Protein AF-A0A7W1LBG0-F1 (afdb_monomer_lite)

Foldseek 3Di:
DPPDDPVLADPVLVVQLVVQLVVVVVVVDDSVVSSVVSNVVSCVVVVHGPNPDPDPPPPDDDPDDD

Radius of gyration: 15.96 Å; chains: 1; bounding box: 45×26×39 Å

Sequence (66 aa):
MPRGDKDKYTDKQKRQAEHIEESYEKSGLSEDEAEQRAWATVNKQDGGGKQSGSGRKKANGDKADN

pLDDT: mean 73.3, std 18.48, range [39.53, 94.94]

Structure (mmCIF, N/CA/C/O backbone):
data_AF-A0A7W1LBG0-F1
#
_entry.id   AF-A0A7W1LBG0-F1
#
loop_
_atom_site.group_PDB
_atom_site.id
_atom_site.type_symbol
_atom_site.label_atom_id
_atom_site.label_alt_id
_atom_site.label_comp_id
_atom_site.label_asym_id
_atom_site.label_entity_id
_atom_site.label_seq_id
_atom_site.pdbx_PDB_ins_code
_atom_site.Cartn_x
_atom_site.Cartn_y
_atom_site.Cartn_z
_atom_site.occupancy
_atom_site.B_iso_or_equiv
_atom_site.auth_seq_id
_atom_site.auth_comp_id
_atom_site.auth_asym_id
_atom_site.auth_atom_id
_atom_site.pdbx_PDB_model_num
ATOM 1 N N . MET A 1 1 ? -4.249 5.778 -7.667 1.00 54.47 1 MET A N 1
ATOM 2 C CA . MET A 1 1 ? -3.694 4.440 -7.993 1.00 54.47 1 MET A CA 1
ATOM 3 C C . MET A 1 1 ? -2.829 4.496 -9.255 1.00 54.47 1 MET A C 1
ATOM 5 O O . MET A 1 1 ? -3.104 5.349 -10.102 1.00 54.47 1 MET A O 1
ATOM 9 N N . PRO A 1 2 ? -1.786 3.647 -9.393 1.00 51.81 2 PRO A N 1
ATOM 10 C CA . PRO A 1 2 ? -1.056 3.506 -10.654 1.00 51.81 2 PRO A CA 1
ATOM 11 C C . PRO A 1 2 ? -2.035 3.075 -11.749 1.00 51.81 2 PRO A C 1
ATOM 13 O O . PRO A 1 2 ? -2.860 2.194 -11.535 1.00 51.81 2 PRO A O 1
ATOM 16 N N . ARG A 1 3 ? -1.970 3.719 -12.915 1.00 56.69 3 ARG A N 1
ATOM 17 C CA . AR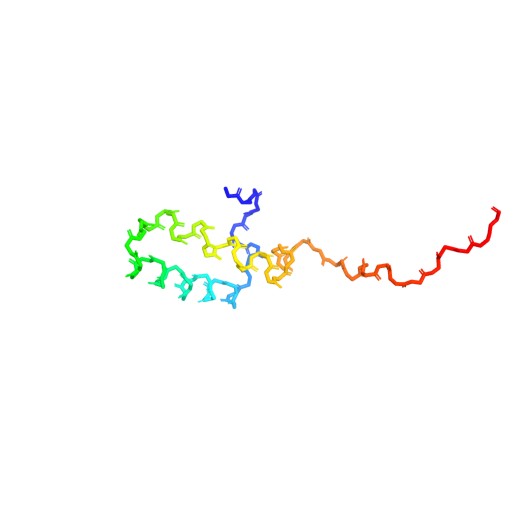G A 1 3 ? -2.912 3.524 -14.032 1.00 56.69 3 ARG A CA 1
ATOM 18 C C . ARG A 1 3 ? -2.659 2.223 -14.818 1.00 56.69 3 ARG A C 1
ATOM 20 O O . ARG A 1 3 ? -2.764 2.218 -16.038 1.00 56.69 3 ARG A O 1
ATOM 27 N N . GLY A 1 4 ? -2.220 1.162 -14.146 1.00 59.00 4 GLY A N 1
ATOM 28 C CA . GLY A 1 4 ? -1.962 -0.142 -14.753 1.00 59.00 4 GLY A CA 1
ATOM 29 C C . GLY A 1 4 ? -3.073 -1.119 -14.399 1.00 59.00 4 GLY A C 1
ATOM 30 O O . GLY A 1 4 ? -3.516 -1.140 -13.253 1.00 59.00 4 GLY A O 1
ATOM 31 N N . ASP A 1 5 ? -3.507 -1.924 -15.368 1.00 62.25 5 ASP A N 1
ATOM 32 C CA . ASP A 1 5 ? -4.471 -3.003 -15.134 1.00 62.25 5 ASP A CA 1
ATOM 33 C C . ASP A 1 5 ? -3.978 -3.894 -13.991 1.00 62.25 5 ASP A C 1
ATOM 35 O O . ASP A 1 5 ? -2.844 -4.376 -14.041 1.00 62.25 5 ASP A O 1
ATOM 39 N N . LYS A 1 6 ? -4.803 -4.124 -12.958 1.00 61.66 6 LYS A N 1
ATOM 40 C CA . LYS A 1 6 ? -4.423 -4.976 -11.814 1.00 61.66 6 LYS A CA 1
ATOM 41 C C . LYS A 1 6 ? -4.100 -6.421 -12.248 1.00 61.66 6 LYS A C 1
ATOM 43 O O . LYS A 1 6 ? -3.397 -7.140 -11.539 1.00 61.66 6 LYS A O 1
ATOM 48 N N . ASP A 1 7 ? -4.528 -6.810 -13.448 1.00 63.41 7 ASP A N 1
ATOM 49 C CA . ASP A 1 7 ? -4.181 -8.067 -14.121 1.00 63.41 7 ASP A CA 1
ATOM 50 C C . ASP A 1 7 ? -2.685 -8.196 -14.440 1.00 63.41 7 ASP A C 1
ATOM 52 O O . ASP A 1 7 ? -2.191 -9.300 -14.654 1.00 63.41 7 ASP A O 1
ATOM 56 N N . LYS A 1 8 ? -1.951 -7.073 -14.445 1.00 64.81 8 LYS A N 1
ATOM 57 C CA . LYS A 1 8 ? -0.499 -7.011 -14.662 1.00 64.81 8 LYS A CA 1
ATOM 58 C C . LYS A 1 8 ? 0.331 -7.359 -13.418 1.00 64.81 8 LYS A C 1
ATOM 60 O O . LYS A 1 8 ? 1.566 -7.315 -13.454 1.00 64.81 8 LYS A O 1
ATOM 65 N N . TYR A 1 9 ? -0.326 -7.647 -12.298 1.00 72.44 9 TYR A N 1
ATOM 66 C CA . TYR A 1 9 ? 0.341 -8.026 -11.062 1.00 72.44 9 TYR A CA 1
ATOM 67 C C . TYR A 1 9 ? 0.397 -9.538 -10.903 1.00 72.44 9 TYR A C 1
ATOM 69 O O . TYR A 1 9 ? -0.602 -10.246 -11.015 1.00 72.44 9 TYR A O 1
ATOM 77 N N . THR A 1 10 ? 1.591 -10.019 -10.567 1.00 81.31 10 THR A N 1
ATOM 78 C CA . THR A 1 10 ? 1.816 -11.429 -10.238 1.00 81.31 10 THR A CA 1
ATOM 79 C C . THR A 1 10 ? 1.054 -11.817 -8.969 1.00 81.31 10 THR A C 1
ATOM 81 O O . THR A 1 10 ? 0.882 -10.995 -8.068 1.00 81.31 10 THR A O 1
ATOM 84 N N . ASP A 1 11 ? 0.676 -13.088 -8.832 1.00 83.94 11 ASP A N 1
ATOM 85 C CA . ASP A 1 11 ? -0.013 -13.583 -7.626 1.00 83.94 11 ASP A CA 1
ATOM 86 C C . ASP A 1 11 ? 0.792 -13.336 -6.342 1.00 83.94 11 ASP A C 1
ATOM 88 O O . ASP A 1 11 ? 0.232 -13.108 -5.272 1.00 83.94 11 ASP A O 1
ATOM 92 N N . LYS A 1 12 ? 2.128 -13.304 -6.450 1.00 84.19 12 LYS A N 1
ATOM 93 C CA . LYS A 1 12 ? 3.012 -12.932 -5.340 1.00 84.19 12 LYS A CA 1
ATOM 94 C C . LYS A 1 12 ? 2.799 -11.483 -4.892 1.00 84.19 12 LYS A C 1
ATOM 96 O O . LYS A 1 12 ? 2.814 -11.219 -3.696 1.00 84.19 12 LYS A O 1
ATOM 101 N N . GLN A 1 13 ? 2.620 -10.558 -5.834 1.00 85.56 13 GLN A N 1
ATOM 102 C CA . GLN A 1 13 ? 2.368 -9.146 -5.536 1.00 85.56 13 GLN A CA 1
ATOM 103 C C . GLN A 1 13 ? 0.992 -8.948 -4.903 1.00 85.56 13 GLN A C 1
ATOM 105 O O . GLN A 1 13 ? 0.892 -8.189 -3.947 1.00 85.56 13 GLN A O 1
ATOM 110 N N . LYS A 1 14 ? -0.028 -9.676 -5.380 1.00 86.31 14 LYS A N 1
ATOM 111 C CA . LYS A 1 14 ? -1.382 -9.660 -4.801 1.00 86.31 14 LYS A CA 1
ATOM 112 C C . LYS A 1 14 ? -1.367 -10.100 -3.335 1.00 86.31 14 LYS A C 1
ATOM 114 O O . LYS A 1 14 ? -1.732 -9.317 -2.470 1.00 86.31 14 LYS A O 1
ATOM 119 N N . ARG A 1 15 ? -0.781 -11.266 -3.036 1.00 90.81 15 ARG A N 1
ATOM 120 C CA . ARG A 1 15 ? -0.639 -11.763 -1.650 1.00 90.81 15 ARG A CA 1
ATOM 121 C C . ARG A 1 15 ? 0.152 -10.818 -0.747 1.00 90.81 15 ARG A C 1
ATOM 123 O O . ARG A 1 15 ? -0.112 -10.715 0.445 1.00 90.81 15 ARG A O 1
ATOM 130 N N . GLN A 1 16 ? 1.171 -10.161 -1.299 1.00 89.44 16 GLN A N 1
ATOM 131 C CA . GLN A 1 16 ? 1.970 -9.211 -0.536 1.00 89.44 16 GLN A CA 1
ATOM 132 C C . GLN A 1 16 ? 1.191 -7.924 -0.243 1.00 89.44 16 GLN A C 1
ATOM 134 O O . GLN A 1 16 ? 1.328 -7.386 0.851 1.00 89.44 16 GLN A O 1
ATOM 139 N N . ALA A 1 17 ? 0.381 -7.447 -1.193 1.00 90.06 17 ALA A N 1
ATOM 140 C CA . ALA A 1 17 ? -0.499 -6.304 -0.987 1.00 90.06 17 ALA A CA 1
ATOM 141 C C . ALA A 1 17 ? -1.548 -6.621 0.088 1.00 90.06 17 ALA A C 1
ATOM 143 O O . ALA A 1 17 ? -1.609 -5.889 1.065 1.00 90.06 17 ALA A O 1
ATOM 144 N N . GLU A 1 18 ? -2.243 -7.757 -0.015 1.00 90.88 18 GLU A N 1
ATOM 145 C CA . GLU A 1 18 ? -3.241 -8.210 0.973 1.00 90.88 18 GLU A CA 1
ATOM 146 C C . GLU A 1 18 ? -2.664 -8.253 2.401 1.00 90.88 18 GLU A C 1
ATOM 148 O O . GLU A 1 18 ? -3.253 -7.745 3.350 1.00 90.88 18 GLU A O 1
ATOM 153 N N . HIS A 1 19 ? -1.451 -8.789 2.572 1.00 93.88 19 HIS A N 1
ATOM 154 C CA . HIS A 1 19 ? -0.832 -8.872 3.898 1.00 93.88 19 HIS A CA 1
ATOM 155 C C . HIS A 1 19 ? -0.431 -7.492 4.464 1.00 93.88 19 HIS A C 1
ATOM 157 O O . HIS A 1 19 ? -0.404 -7.287 5.682 1.00 93.88 19 HIS A O 1
ATOM 163 N N . ILE A 1 20 ? -0.068 -6.542 3.600 1.00 92.19 20 ILE A N 1
ATOM 164 C CA . ILE A 1 20 ? 0.278 -5.174 4.011 1.00 92.19 20 ILE A CA 1
ATOM 165 C C . ILE A 1 20 ? -0.994 -4.372 4.313 1.00 92.19 20 ILE A C 1
ATOM 167 O O . ILE A 1 20 ? -1.015 -3.607 5.274 1.00 92.19 20 ILE A O 1
ATOM 171 N N . GLU A 1 21 ? -2.040 -4.564 3.515 1.00 94.00 21 GLU A N 1
ATOM 172 C CA . GLU A 1 21 ? -3.370 -3.988 3.703 1.00 94.00 21 GLU A CA 1
ATOM 173 C C . GLU A 1 21 ? -3.942 -4.380 5.063 1.00 94.00 21 GLU A C 1
ATOM 175 O O . GLU A 1 21 ? -4.225 -3.494 5.866 1.00 94.00 21 GLU A O 1
ATOM 180 N N . GLU A 1 22 ? -3.947 -5.674 5.399 1.00 92.88 22 GLU A N 1
ATOM 181 C CA . GLU A 1 22 ? -4.419 -6.163 6.701 1.00 92.88 22 GLU A CA 1
ATOM 182 C C . GLU A 1 22 ? -3.672 -5.488 7.871 1.00 92.88 22 GLU A C 1
ATOM 184 O O . GLU A 1 22 ? -4.242 -5.181 8.920 1.00 92.88 22 GLU A O 1
ATOM 189 N N . SER A 1 23 ? -2.374 -5.205 7.706 1.00 94.50 23 SER A N 1
ATOM 190 C CA . SER A 1 23 ? -1.593 -4.487 8.718 1.00 94.50 23 SER A CA 1
ATOM 191 C C . SER A 1 23 ? -2.022 -3.023 8.871 1.00 94.50 23 SER A C 1
ATOM 193 O O . SER A 1 23 ? -1.947 -2.475 9.976 1.00 94.50 23 SER A O 1
ATOM 195 N N . TYR A 1 24 ? -2.436 -2.371 7.786 1.00 94.00 24 TYR A N 1
ATOM 196 C CA . TYR A 1 24 ? -2.917 -0.992 7.800 1.00 94.00 24 TYR A CA 1
ATOM 197 C C . TYR A 1 24 ? -4.353 -0.888 8.321 1.00 94.00 24 TYR A C 1
ATOM 199 O O . TYR A 1 24 ? -4.630 0.008 9.117 1.00 94.00 24 TYR A O 1
ATOM 207 N N . GLU A 1 25 ? -5.224 -1.834 7.981 1.00 91.81 25 GLU A N 1
ATOM 208 C CA . GLU A 1 25 ? -6.566 -1.946 8.563 1.00 91.81 25 GLU A CA 1
ATOM 209 C C . GLU A 1 25 ? -6.503 -2.153 10.077 1.00 91.81 25 GLU A C 1
ATOM 211 O O . GLU A 1 25 ? -7.158 -1.445 10.840 1.00 91.81 25 GLU A O 1
ATOM 216 N N . LYS A 1 26 ? -5.613 -3.041 10.543 1.00 93.75 26 LYS A N 1
ATOM 217 C CA . LYS A 1 26 ? -5.333 -3.217 11.980 1.00 93.75 26 LYS A CA 1
ATOM 218 C C . LYS A 1 26 ? -4.794 -1.950 12.643 1.00 93.75 26 LYS A C 1
ATOM 220 O O . LYS A 1 26 ? -4.951 -1.780 13.849 1.00 93.75 26 LYS A O 1
ATOM 225 N N . SER A 1 27 ? -4.173 -1.060 11.871 1.00 92.56 27 SER A N 1
ATOM 226 C CA . SER A 1 27 ? -3.715 0.254 12.339 1.00 92.56 2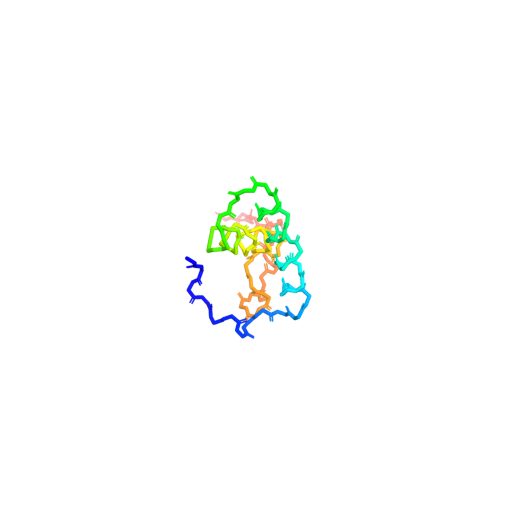7 SER A CA 1
ATOM 227 C C . SER A 1 27 ? -4.829 1.314 12.340 1.00 92.56 27 SER A C 1
ATOM 229 O O . SER A 1 27 ? -4.567 2.462 12.695 1.00 92.56 27 SER A O 1
ATOM 231 N N . GLY A 1 28 ? -6.058 0.947 11.960 1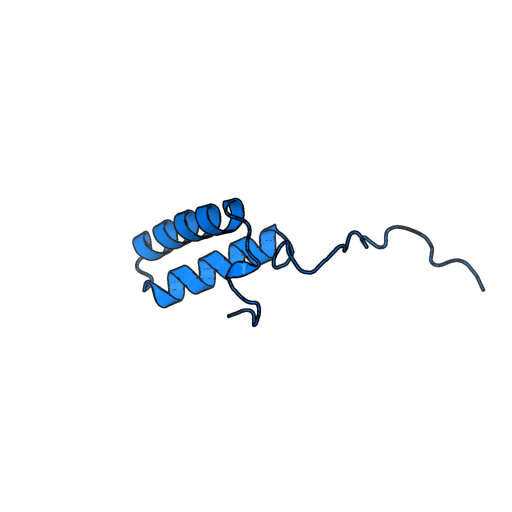.00 94.81 28 GLY A N 1
ATOM 232 C CA . GLY A 1 28 ? -7.231 1.820 11.949 1.00 94.81 28 GLY A CA 1
ATOM 233 C C . GLY A 1 28 ? -7.420 2.625 10.662 1.00 94.81 28 GLY A C 1
ATOM 234 O O . GLY A 1 28 ? -8.176 3.594 10.669 1.00 94.81 28 GLY A O 1
ATOM 235 N N . LEU A 1 29 ? -6.730 2.271 9.573 1.00 94.75 29 LEU A N 1
ATOM 236 C CA . LEU A 1 29 ? -6.988 2.862 8.257 1.00 94.75 29 LEU A CA 1
ATOM 237 C C . LEU A 1 29 ? -8.230 2.226 7.628 1.00 94.75 29 LEU A C 1
ATOM 239 O O . LEU A 1 29 ? -8.524 1.058 7.875 1.00 94.75 29 LEU A O 1
ATOM 243 N N . SER A 1 30 ? -8.947 2.989 6.803 1.00 94.94 30 SER A N 1
ATOM 244 C CA . SER A 1 30 ? -10.016 2.435 5.973 1.00 94.94 30 SER A CA 1
ATOM 245 C C . SER A 1 30 ? -9.438 1.507 4.906 1.00 94.94 30 SER A C 1
ATOM 247 O O . SER A 1 30 ? -8.330 1.743 4.424 1.00 94.94 30 SER A O 1
ATOM 249 N N . GLU A 1 31 ? -10.213 0.501 4.506 1.00 88.75 31 GLU A N 1
ATOM 250 C CA . GLU A 1 31 ? -9.876 -0.475 3.457 1.00 88.75 31 GLU A CA 1
ATOM 251 C C . GLU A 1 31 ? -9.323 0.217 2.196 1.00 88.75 31 GLU A C 1
ATOM 253 O O . GLU A 1 31 ? -8.193 -0.035 1.792 1.00 88.75 31 GLU A O 1
ATOM 258 N N . ASP A 1 32 ? -10.018 1.234 1.669 1.00 88.81 32 ASP A N 1
ATOM 259 C CA . ASP A 1 32 ? -9.563 2.005 0.498 1.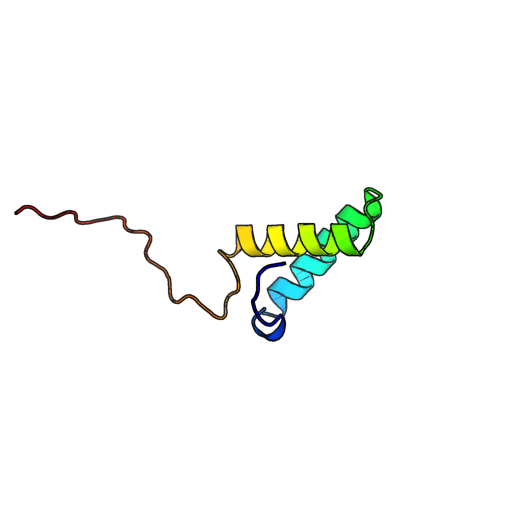00 88.81 32 ASP A CA 1
ATOM 260 C C . ASP A 1 32 ? -8.180 2.666 0.664 1.00 88.81 32 ASP A C 1
ATOM 262 O O . ASP A 1 32 ? -7.433 2.852 -0.306 1.00 88.81 32 ASP A O 1
ATOM 266 N N . GLU A 1 33 ? -7.833 3.102 1.877 1.00 91.38 33 GLU A N 1
ATOM 267 C CA . GLU A 1 33 ? -6.549 3.749 2.148 1.00 91.38 33 GLU A CA 1
ATOM 268 C C . GLU A 1 33 ? -5.454 2.713 2.426 1.00 91.38 33 GLU A C 1
ATOM 270 O O . GLU A 1 33 ? -4.312 2.873 1.975 1.00 91.38 33 GLU A O 1
ATOM 275 N N . ALA A 1 34 ? -5.808 1.633 3.121 1.00 93.81 34 ALA A N 1
ATOM 276 C CA . ALA A 1 34 ? -4.959 0.479 3.361 1.00 93.81 34 ALA A CA 1
ATOM 277 C C . ALA A 1 34 ? -4.556 -0.188 2.038 1.00 93.81 34 ALA A C 1
ATOM 279 O O . ALA A 1 34 ? -3.356 -0.341 1.790 1.00 93.81 34 ALA A O 1
ATOM 280 N N . GLU A 1 35 ? -5.515 -0.453 1.145 1.00 89.88 35 GLU A N 1
ATOM 281 C CA . GLU A 1 35 ? -5.294 -1.000 -0.194 1.00 89.88 35 GLU A CA 1
ATOM 282 C C . GLU A 1 35 ? -4.316 -0.105 -0.973 1.00 89.88 35 GLU A C 1
ATOM 284 O O . GLU A 1 35 ? -3.292 -0.557 -1.498 1.00 89.88 35 GLU A O 1
ATOM 289 N N . GLN A 1 36 ? -4.573 1.207 -1.019 1.00 88.69 36 GLN A N 1
ATOM 290 C CA . GLN A 1 36 ? -3.714 2.142 -1.750 1.00 88.69 36 GLN A CA 1
ATOM 291 C C . GLN A 1 36 ? -2.275 2.161 -1.226 1.00 88.69 36 GLN A C 1
ATOM 293 O O . GLN A 1 36 ? -1.325 2.146 -2.021 1.00 88.69 36 GLN A O 1
ATOM 298 N N . ARG A 1 37 ? -2.096 2.184 0.099 1.00 90.31 37 ARG A N 1
ATOM 299 C CA . ARG A 1 37 ? -0.773 2.161 0.744 1.00 90.31 37 ARG A CA 1
ATOM 300 C C . ARG A 1 37 ? -0.069 0.819 0.538 1.00 90.31 37 ARG A C 1
ATOM 302 O O . ARG A 1 37 ? 1.143 0.795 0.291 1.00 90.31 37 ARG A O 1
ATOM 309 N N . ALA A 1 38 ? -0.811 -0.282 0.570 1.00 91.50 38 ALA A N 1
ATOM 310 C CA . ALA A 1 38 ? -0.299 -1.618 0.315 1.00 91.50 38 ALA A CA 1
ATOM 311 C C . ALA A 1 38 ? 0.235 -1.756 -1.114 1.00 91.50 38 ALA A C 1
ATOM 313 O O . ALA A 1 38 ? 1.408 -2.086 -1.316 1.00 91.50 38 ALA A O 1
ATOM 314 N N . TRP A 1 39 ? -0.564 -1.382 -2.115 1.00 85.94 39 TRP A N 1
ATOM 315 C CA . TRP A 1 39 ? -0.134 -1.399 -3.512 1.00 85.94 39 TRP A CA 1
ATOM 316 C C . TRP A 1 39 ? 1.016 -0.435 -3.790 1.00 85.94 39 TRP A C 1
ATOM 318 O O . TRP A 1 39 ? 1.915 -0.762 -4.568 1.00 85.94 39 TRP A O 1
ATOM 328 N N . ALA A 1 40 ? 1.046 0.742 -3.162 1.00 86.50 40 ALA A N 1
ATOM 329 C CA . ALA A 1 40 ? 2.183 1.654 -3.273 1.00 86.50 40 ALA A CA 1
ATOM 330 C C . 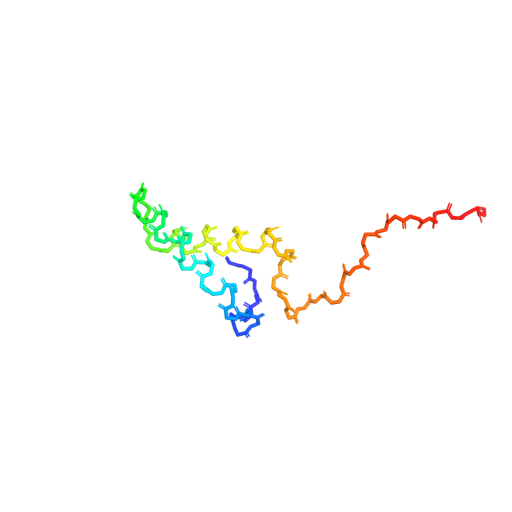ALA A 1 40 ? 3.474 1.016 -2.731 1.00 86.50 40 ALA A C 1
ATOM 332 O O . ALA A 1 40 ? 4.534 1.145 -3.347 1.00 86.50 40 ALA A O 1
ATOM 333 N N . THR A 1 41 ? 3.380 0.277 -1.624 1.00 87.75 41 THR A N 1
ATOM 334 C CA . THR A 1 41 ? 4.515 -0.426 -1.013 1.00 87.75 41 THR A CA 1
ATOM 335 C C . THR A 1 41 ? 5.029 -1.549 -1.908 1.00 87.75 41 THR A C 1
ATOM 337 O O . THR A 1 41 ? 6.230 -1.611 -2.179 1.00 87.75 41 THR A O 1
ATOM 340 N N . VAL A 1 42 ? 4.134 -2.388 -2.436 1.00 85.62 42 VAL A N 1
ATOM 341 C CA . VAL A 1 42 ? 4.498 -3.463 -3.373 1.00 85.62 42 VAL A CA 1
ATOM 342 C C . VAL A 1 42 ? 5.118 -2.889 -4.649 1.00 85.62 42 VAL A C 1
ATOM 344 O O . VAL A 1 42 ? 6.160 -3.363 -5.100 1.00 85.62 42 VAL A O 1
ATOM 347 N N . ASN A 1 43 ? 4.549 -1.813 -5.202 1.00 78.94 43 ASN A N 1
ATOM 348 C CA . ASN A 1 43 ? 5.129 -1.134 -6.360 1.00 78.94 43 ASN A CA 1
ATOM 349 C C . ASN A 1 43 ? 6.516 -0.554 -6.056 1.00 78.94 43 ASN A C 1
ATOM 351 O O . ASN A 1 43 ? 7.411 -0.669 -6.886 1.00 78.94 43 ASN A O 1
ATOM 355 N N . LYS A 1 44 ? 6.733 0.025 -4.871 1.00 80.06 44 LYS A N 1
ATOM 356 C CA . LYS A 1 44 ? 8.041 0.567 -4.477 1.00 80.06 44 LYS A CA 1
ATOM 357 C C . LYS A 1 44 ? 9.101 -0.525 -4.315 1.00 80.06 44 LYS A C 1
ATOM 359 O O . LYS A 1 44 ? 10.247 -0.305 -4.692 1.00 80.06 44 LYS A O 1
ATOM 364 N N . GLN A 1 45 ? 8.731 -1.679 -3.761 1.00 75.75 45 GLN A N 1
ATOM 365 C CA . GLN A 1 45 ? 9.652 -2.807 -3.585 1.00 75.75 45 GLN A CA 1
ATOM 366 C C . GLN A 1 45 ? 10.020 -3.471 -4.914 1.00 75.75 45 GLN A C 1
ATOM 368 O O . GLN A 1 45 ? 11.165 -3.871 -5.106 1.00 75.75 45 GLN A O 1
ATOM 373 N N . ASP A 1 46 ? 9.058 -3.580 -5.827 1.00 67.94 46 ASP A N 1
ATOM 374 C CA . ASP A 1 46 ? 9.217 -4.344 -7.064 1.00 67.94 46 ASP A CA 1
ATOM 375 C C . ASP A 1 46 ? 9.573 -3.470 -8.287 1.00 67.94 46 ASP A C 1
ATOM 377 O O . ASP A 1 46 ? 9.898 -3.994 -9.348 1.00 67.94 46 ASP A O 1
ATOM 381 N N . GLY A 1 47 ? 9.553 -2.139 -8.138 1.00 64.56 47 GLY A N 1
ATOM 382 C CA . GLY A 1 47 ? 9.848 -1.168 -9.203 1.00 64.56 47 GLY A CA 1
ATOM 383 C C . GLY A 1 47 ? 8.645 -0.768 -10.067 1.00 64.56 47 GLY A C 1
ATOM 384 O O . GLY A 1 47 ? 8.820 -0.090 -11.074 1.00 64.56 47 GLY A O 1
ATOM 385 N N . GLY A 1 48 ? 7.434 -1.149 -9.658 1.00 59.88 48 GLY A N 1
ATOM 386 C CA . GLY A 1 48 ? 6.181 -0.897 -10.364 1.00 59.88 48 GLY A CA 1
ATOM 387 C C . GLY A 1 48 ? 5.849 -2.020 -11.341 1.00 59.88 48 GLY A C 1
ATOM 388 O O . GLY A 1 48 ? 6.417 -2.072 -12.419 1.00 59.88 48 GLY A O 1
ATOM 389 N N . GLY A 1 49 ? 4.913 -2.898 -10.953 1.00 58.41 49 GLY A N 1
ATOM 390 C CA . GLY A 1 49 ? 4.233 -3.872 -11.823 1.00 58.41 49 GLY A CA 1
ATOM 391 C C . GLY A 1 49 ? 5.130 -4.717 -12.738 1.00 58.41 49 GLY A C 1
ATOM 392 O O . GLY A 1 49 ? 5.541 -4.292 -13.815 1.00 58.41 49 GLY A O 1
ATOM 393 N N . LYS A 1 50 ? 5.331 -5.988 -12.381 1.00 53.84 50 LYS A N 1
ATOM 394 C CA . LYS A 1 50 ? 6.209 -6.936 -13.094 1.00 53.84 50 LYS A CA 1
ATOM 395 C C . LYS A 1 50 ? 5.843 -7.240 -14.556 1.00 53.84 50 LYS A C 1
ATOM 397 O O . LYS A 1 50 ? 6.564 -7.995 -15.200 1.00 53.84 50 LYS A O 1
ATOM 402 N N . GLN A 1 51 ? 4.779 -6.657 -15.107 1.00 53.06 51 GLN A N 1
ATOM 403 C CA . GLN A 1 51 ? 4.366 -6.842 -16.502 1.00 53.06 51 GLN A CA 1
ATOM 404 C C . GLN A 1 51 ? 4.643 -5.658 -17.439 1.00 53.06 51 GLN A C 1
ATOM 406 O O . GLN A 1 51 ? 4.241 -5.704 -18.599 1.00 53.06 51 GLN A O 1
ATOM 411 N N . SER A 1 52 ? 5.365 -4.613 -17.028 1.00 52.81 52 SER A N 1
ATOM 412 C CA . SER A 1 52 ? 5.865 -3.610 -17.986 1.00 52.81 52 SER A CA 1
ATOM 413 C C . SER A 1 52 ? 7.226 -3.069 -17.570 1.00 52.81 52 SER A C 1
ATOM 415 O O . SER A 1 52 ? 7.347 -1.955 -17.078 1.00 52.81 52 SER A O 1
ATOM 417 N N . GLY A 1 53 ? 8.271 -3.868 -17.781 1.00 46.53 53 GLY A N 1
ATOM 418 C CA . GLY A 1 53 ? 9.633 -3.388 -17.589 1.00 46.53 53 GLY A CA 1
ATOM 419 C C . GLY A 1 53 ? 10.678 -4.487 -17.566 1.00 46.53 53 GLY A C 1
ATOM 420 O O . GLY A 1 53 ? 11.245 -4.788 -16.519 1.00 46.53 53 GLY A O 1
ATOM 421 N N . SER A 1 54 ? 11.037 -5.014 -18.737 1.00 50.22 54 SER A N 1
ATOM 422 C CA . SER A 1 54 ? 12.430 -5.413 -18.969 1.00 50.22 54 SER A CA 1
ATOM 423 C C . SER A 1 54 ? 13.300 -4.165 -18.795 1.00 50.22 54 SER A C 1
ATOM 425 O O . SER A 1 54 ? 13.561 -3.431 -19.740 1.00 50.22 54 SER A O 1
ATOM 427 N N . GLY A 1 55 ? 13.662 -3.871 -17.549 1.00 48.34 55 GLY A N 1
ATOM 428 C CA . GLY A 1 55 ? 14.246 -2.602 -17.132 1.00 48.34 55 GLY A CA 1
ATOM 429 C C . GLY A 1 55 ? 15.375 -2.791 -16.133 1.00 48.34 55 GLY A C 1
ATOM 430 O O . GLY A 1 55 ? 15.551 -1.975 -15.236 1.00 48.34 55 GLY A O 1
ATOM 431 N N . ARG A 1 56 ? 16.199 -3.836 -16.295 1.00 52.22 56 ARG A N 1
ATOM 432 C CA . ARG A 1 56 ? 17.591 -3.745 -15.831 1.00 52.22 56 ARG A CA 1
ATOM 433 C C . ARG A 1 56 ? 18.315 -2.713 -16.701 1.00 52.22 56 ARG A C 1
ATOM 435 O O . ARG A 1 56 ? 19.062 -3.058 -17.603 1.00 52.22 56 ARG A O 1
ATOM 442 N N . LYS A 1 57 ? 18.099 -1.437 -16.409 1.00 47.81 57 LYS A N 1
ATOM 443 C CA . LYS A 1 57 ? 19.070 -0.367 -16.641 1.00 47.81 57 LYS A CA 1
ATOM 444 C C . LYS A 1 57 ? 19.312 0.285 -15.280 1.00 47.81 57 LYS A C 1
ATOM 446 O O . LYS A 1 57 ? 19.025 1.455 -15.071 1.00 47.81 57 LYS A O 1
ATOM 451 N N . LYS A 1 58 ? 19.897 -0.477 -14.345 1.00 46.78 58 LYS A N 1
ATOM 452 C CA . LYS A 1 58 ? 20.943 0.146 -13.528 1.00 46.78 58 LYS A CA 1
ATOM 453 C C . LYS A 1 58 ? 22.006 0.549 -14.546 1.00 46.78 58 LYS A C 1
ATOM 455 O O . LYS A 1 58 ? 22.757 -0.309 -14.995 1.00 46.78 58 LYS A O 1
ATOM 460 N N . ALA A 1 59 ? 21.997 1.804 -14.982 1.00 44.00 59 ALA A N 1
ATOM 461 C CA . ALA A 1 59 ? 23.135 2.400 -15.660 1.00 44.00 59 ALA A CA 1
ATOM 462 C C . ALA A 1 59 ? 24.252 2.549 -14.616 1.00 44.00 59 ALA A C 1
ATOM 464 O O . ALA A 1 59 ? 24.468 3.616 -14.057 1.00 44.00 59 ALA A O 1
ATOM 465 N N . ASN A 1 60 ? 24.882 1.426 -14.281 1.00 50.78 60 ASN A N 1
ATOM 466 C CA . ASN A 1 60 ? 26.279 1.410 -13.895 1.00 50.78 60 ASN A CA 1
ATOM 467 C C . ASN A 1 60 ? 27.046 1.170 -15.195 1.00 50.78 60 ASN A C 1
ATOM 469 O O . ASN A 1 60 ? 26.775 0.173 -15.863 1.00 50.78 60 ASN A O 1
ATOM 473 N N . GLY A 1 61 ? 27.977 2.062 -15.520 1.00 50.41 61 GLY A N 1
ATOM 474 C CA . GLY A 1 61 ? 28.940 1.877 -16.604 1.00 50.41 61 GLY A CA 1
ATOM 475 C C . GLY A 1 61 ? 28.676 2.744 -17.831 1.00 50.41 61 GLY A C 1
ATOM 476 O O . GLY A 1 61 ? 27.594 2.711 -18.407 1.00 50.41 61 GLY A O 1
ATOM 477 N N . ASP A 1 62 ? 29.718 3.477 -18.215 1.00 49.69 62 ASP A N 1
ATOM 478 C CA . ASP A 1 62 ? 29.982 3.967 -19.570 1.00 49.69 62 ASP A CA 1
ATOM 479 C C . ASP A 1 62 ? 29.259 5.246 -20.005 1.00 49.69 62 ASP A C 1
ATOM 481 O O . ASP A 1 62 ? 28.428 5.269 -20.914 1.00 49.69 62 ASP A O 1
ATOM 485 N N . LYS A 1 63 ? 29.688 6.371 -19.421 1.00 39.53 63 LYS A N 1
ATOM 486 C CA . LYS A 1 63 ? 29.789 7.610 -20.198 1.00 39.5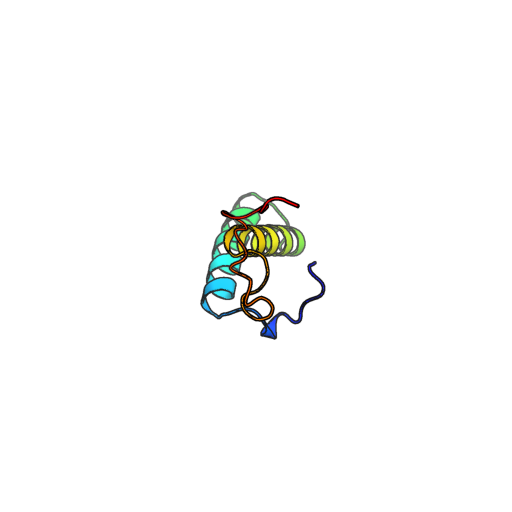3 63 LYS A CA 1
ATOM 487 C C . LYS A 1 63 ? 31.201 7.671 -20.774 1.00 39.53 63 LYS A C 1
ATOM 489 O O . LYS A 1 63 ? 32.114 8.182 -20.138 1.00 39.53 63 LYS A O 1
ATOM 494 N N . ALA A 1 64 ? 31.333 7.020 -21.924 1.00 49.91 64 ALA A N 1
ATOM 495 C CA . ALA A 1 64 ? 32.497 7.055 -22.783 1.00 49.91 64 ALA A CA 1
ATOM 496 C C . ALA A 1 64 ? 32.748 8.477 -23.297 1.00 49.91 64 ALA A C 1
ATOM 498 O O . ALA A 1 64 ? 31.810 9.238 -23.554 1.00 49.91 64 ALA A O 1
ATOM 499 N N . ASP A 1 65 ? 34.031 8.770 -23.427 1.00 42.91 65 ASP A N 1
ATOM 500 C CA . ASP A 1 65 ? 34.635 9.919 -24.076 1.00 42.91 65 ASP A CA 1
ATOM 501 C C . ASP A 1 65 ? 34.057 10.176 -25.478 1.00 42.91 65 ASP A C 1
ATOM 503 O O . ASP A 1 65 ? 33.941 9.261 -26.299 1.00 42.91 65 ASP A O 1
ATOM 507 N N . ASN A 1 66 ? 33.734 11.442 -25.748 1.00 51.50 66 ASN A N 1
ATOM 508 C CA . ASN A 1 66 ? 33.928 12.106 -27.040 1.00 51.50 66 ASN A CA 1
ATOM 509 C C . ASN A 1 66 ? 34.004 13.616 -26.803 1.00 51.50 66 ASN A C 1
ATOM 511 O O . ASN A 1 66 ? 33.020 14.158 -26.243 1.00 51.50 66 ASN A O 1
#

Secondary structure (DSSP, 8-state):
--SS-GGGS-HHHHHHHHHHHHHHHHTT--HHHHHHHHHHHHHHHHTS-TTS--------S-----